Protein AF-A0A6G6Y5C9-F1 (afdb_monomer)

Organism: NCBI:txid2711215

Foldseek 3Di:
DQLWFWDDFPNDIFIFHCDPQLQVVVCVVVVHHSLVLLVVQADPVPPPQDSPPVLLLDLVSLLVSLLRGDLQSLLQSRCSRGCVPVVVCVGSVSCVRRCVRCPSNNSSNSNSSSSNSNSVPPDDDDDDDDDDDDDDDDDDDDDDDDDDDDD

Sequence (151 aa):
MKGEIVFDALGKRWTLFLGNAAQCALEEHFDKGYFAIVADAVPLEAMGADMSPEALSDPLAMIKLARQLRQSALREIAWFGMNPQHPELEGPLDISPIIDDVGQGAFGELLGRAIAATQDGGGEGGDKAAPGKPKPRRKPATRARKPTGTA

Solvent-accessible surface area (backbone atoms only — not comparable to full-atom values): 9004 Å² total; per-residue (Å²): 111,83,13,55,42,75,51,76,39,88,94,39,82,46,58,40,36,49,45,70,69,30,42,52,52,49,20,68,73,67,76,41,58,59,69,56,53,59,53,73,28,42,50,77,92,60,73,80,66,72,80,48,72,69,39,65,68,32,49,68,50,30,24,58,50,35,40,53,37,37,67,68,50,50,22,44,57,47,34,51,19,21,29,91,84,39,72,85,49,87,48,39,71,67,39,49,66,45,33,64,64,56,29,58,57,56,44,15,34,54,48,10,49,17,54,31,39,51,62,81,56,84,82,77,78,90,82,77,76,76,90,69,78,89,76,83,84,79,78,84,81,81,85,81,87,81,83,86,82,89,132

pLDDT: mean 76.52, std 20.53, range [34.41, 97.19]

Mean predicted aligned error: 11.95 Å

Structure (mmCIF, N/CA/C/O backbone):
data_AF-A0A6G6Y5C9-F1
#
_entry.id   AF-A0A6G6Y5C9-F1
#
loop_
_atom_site.group_PDB
_atom_site.id
_atom_site.type_symbol
_atom_site.label_atom_id
_atom_site.label_alt_id
_atom_site.label_comp_id
_atom_site.label_asym_id
_atom_site.label_entity_id
_atom_site.label_seq_id
_atom_site.pdbx_PDB_ins_code
_atom_site.Cartn_x
_atom_site.Cartn_y
_atom_site.Cartn_z
_atom_site.occupancy
_atom_site.B_iso_or_equiv
_atom_site.auth_seq_id
_atom_site.auth_comp_id
_atom_site.auth_asym_id
_atom_site.auth_atom_id
_atom_site.pdbx_PDB_model_num
ATOM 1 N N . MET A 1 1 ? -15.863 6.149 -4.828 1.00 57.81 1 MET A N 1
ATOM 2 C CA . MET A 1 1 ? -15.195 7.023 -5.829 1.00 57.81 1 MET A CA 1
ATOM 3 C C . MET A 1 1 ? -14.227 6.187 -6.670 1.00 57.81 1 MET A C 1
ATOM 5 O O . MET A 1 1 ? -13.935 5.067 -6.273 1.00 57.81 1 MET A O 1
ATOM 9 N N . LYS A 1 2 ? -13.758 6.652 -7.844 1.00 67.94 2 LYS A N 1
ATOM 10 C CA . LYS A 1 2 ? -12.671 5.945 -8.565 1.00 67.94 2 LYS A CA 1
ATOM 11 C C . LYS A 1 2 ? -11.417 5.939 -7.680 1.00 67.94 2 LYS A C 1
ATOM 13 O O . LYS A 1 2 ? -11.119 6.977 -7.108 1.00 67.94 2 LYS A O 1
ATOM 18 N N . GLY A 1 3 ? -10.721 4.808 -7.551 1.00 72.44 3 GLY A N 1
ATOM 19 C CA . GLY A 1 3 ? -9.530 4.689 -6.690 1.00 72.44 3 GLY A CA 1
ATOM 20 C C . GLY A 1 3 ? -9.811 4.334 -5.227 1.00 72.44 3 GLY A C 1
ATOM 21 O O . GLY A 1 3 ? -8.872 4.255 -4.441 1.00 72.44 3 GLY A O 1
ATOM 22 N N . GLU A 1 4 ? -11.078 4.123 -4.854 1.00 88.06 4 GLU A N 1
ATOM 23 C CA . GLU A 1 4 ? -11.495 3.721 -3.506 1.00 88.06 4 GLU A CA 1
ATOM 24 C C . GLU A 1 4 ? -11.754 2.213 -3.457 1.00 88.06 4 GLU A C 1
ATOM 26 O O . GLU A 1 4 ? -12.572 1.690 -4.216 1.00 88.06 4 GLU A O 1
ATOM 31 N N . ILE A 1 5 ? -11.067 1.522 -2.553 1.00 92.38 5 ILE A N 1
ATOM 32 C CA . ILE A 1 5 ? -11.189 0.087 -2.324 1.00 92.38 5 ILE A CA 1
ATOM 33 C C . ILE A 1 5 ? -11.602 -0.135 -0.876 1.00 92.38 5 ILE A C 1
ATOM 35 O O . ILE A 1 5 ? -10.952 0.341 0.051 1.00 92.38 5 ILE A O 1
ATOM 39 N N . VAL A 1 6 ? -12.683 -0.883 -0.686 1.00 94.25 6 VAL A N 1
ATOM 40 C CA . VAL A 1 6 ? -13.217 -1.220 0.633 1.00 94.25 6 VAL A CA 1
ATOM 41 C C . VAL A 1 6 ? -13.005 -2.708 0.875 1.00 94.25 6 VAL A C 1
ATOM 43 O O . VAL A 1 6 ? -13.317 -3.516 -0.001 1.00 94.25 6 VAL A O 1
ATOM 46 N N . PHE A 1 7 ? -12.475 -3.070 2.039 1.00 95.81 7 PHE A N 1
ATOM 47 C CA . PHE A 1 7 ? -12.132 -4.449 2.390 1.00 95.81 7 PHE A CA 1
ATOM 48 C C . PHE A 1 7 ? -12.307 -4.691 3.891 1.00 95.81 7 PHE A C 1
ATOM 50 O O . PHE A 1 7 ? -12.313 -3.746 4.676 1.00 95.81 7 PHE A O 1
ATOM 57 N N . ASP A 1 8 ? -12.458 -5.950 4.291 1.00 96.81 8 ASP A N 1
ATOM 58 C CA . ASP A 1 8 ? -12.584 -6.339 5.696 1.00 96.81 8 ASP A CA 1
ATOM 59 C C . ASP A 1 8 ? -11.264 -6.960 6.177 1.00 96.81 8 ASP A C 1
ATOM 61 O O . ASP A 1 8 ? -10.681 -7.785 5.474 1.00 96.81 8 ASP A O 1
ATOM 65 N N . A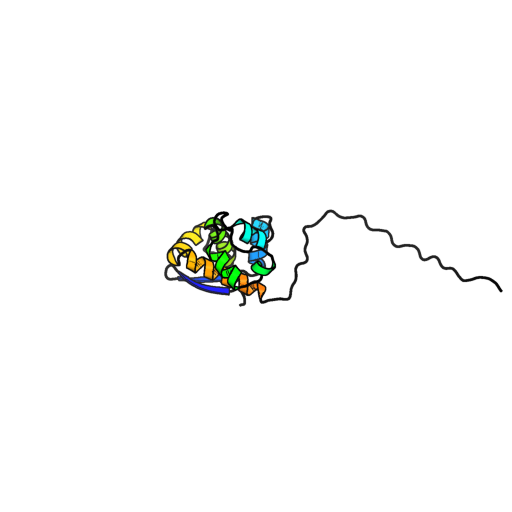LA A 1 9 ? -10.789 -6.540 7.351 1.00 97.12 9 ALA A N 1
ATOM 66 C CA . ALA A 1 9 ? -9.598 -7.068 8.012 1.00 97.12 9 ALA A CA 1
ATOM 67 C C . ALA A 1 9 ? -9.659 -6.806 9.523 1.00 97.12 9 ALA A C 1
ATOM 69 O O . ALA A 1 9 ? -10.180 -5.775 9.958 1.00 97.12 9 ALA A O 1
ATOM 70 N N . LEU A 1 10 ? -9.111 -7.707 10.338 1.00 96.25 10 LEU A N 1
ATOM 71 C CA . LEU A 1 10 ? -9.109 -7.613 11.805 1.00 96.25 10 LEU A CA 1
ATOM 72 C C . LEU A 1 10 ? -10.524 -7.438 12.393 1.00 96.25 10 LEU A C 1
ATOM 74 O O . LEU A 1 10 ? -10.729 -6.722 13.372 1.00 96.25 10 LEU A O 1
ATOM 78 N N . GLY A 1 11 ? -11.531 -8.046 11.756 1.00 94.69 11 GLY A N 1
ATOM 79 C CA . GLY A 1 11 ? -12.939 -7.912 12.152 1.00 94.69 11 GLY A CA 1
ATOM 80 C C . GLY A 1 11 ? -13.536 -6.513 11.940 1.00 94.69 11 GLY A C 1
ATOM 81 O O . GLY A 1 11 ? -14.617 -6.229 12.458 1.00 94.69 11 GLY A O 1
ATOM 82 N N . LYS A 1 12 ? -12.857 -5.639 11.189 1.00 95.50 12 LYS A N 1
ATOM 83 C CA . LYS A 1 12 ? -13.284 -4.274 10.872 1.00 95.50 12 LYS A CA 1
ATOM 84 C C . LYS A 1 12 ? -13.273 -4.037 9.361 1.00 95.50 12 LYS A C 1
ATOM 86 O O . LYS A 1 12 ? -12.492 -4.629 8.625 1.00 95.50 12 LYS A O 1
ATOM 91 N N . ARG A 1 13 ? -14.132 -3.121 8.911 1.00 96.12 13 ARG A N 1
ATOM 92 C CA . ARG A 1 13 ? -14.168 -2.643 7.530 1.00 96.12 13 ARG A CA 1
ATOM 93 C C . ARG A 1 13 ? -13.236 -1.447 7.343 1.00 96.12 13 ARG A C 1
ATOM 95 O O . ARG A 1 13 ? -13.376 -0.439 8.036 1.00 96.12 13 ARG A O 1
ATOM 102 N N . TRP A 1 14 ? -12.322 -1.565 6.392 1.00 96.38 14 TRP A N 1
ATOM 103 C CA . TRP A 1 14 ? -11.321 -0.569 6.032 1.00 96.38 14 TRP A CA 1
ATOM 104 C C . TRP A 1 14 ? -11.588 0.002 4.645 1.00 96.38 14 TRP A C 1
ATOM 106 O O . TRP A 1 14 ? -12.192 -0.642 3.784 1.00 96.38 14 TRP A O 1
ATOM 116 N N . THR A 1 15 ? -11.075 1.208 4.424 1.00 95.19 15 THR A N 1
ATOM 117 C CA . THR A 1 15 ? -11.124 1.888 3.131 1.00 95.19 15 THR A CA 1
ATOM 118 C C . THR A 1 15 ? -9.730 2.375 2.776 1.00 95.19 15 THR A C 1
ATOM 120 O O . THR A 1 15 ? -9.084 3.046 3.576 1.00 95.19 15 THR A O 1
ATOM 123 N N . LEU A 1 16 ? -9.283 2.024 1.577 1.00 94.12 16 LEU A N 1
ATOM 124 C CA . LEU A 1 16 ? -8.050 2.475 0.954 1.00 94.12 16 LEU A CA 1
ATOM 125 C C . LEU A 1 16 ? -8.412 3.388 -0.217 1.00 94.12 16 LEU A C 1
ATOM 127 O O . LEU A 1 16 ? -9.141 2.973 -1.119 1.00 94.12 16 LEU A O 1
ATOM 131 N N . PHE A 1 17 ? -7.882 4.607 -0.229 1.00 91.50 17 PHE A N 1
ATOM 132 C CA . PHE A 1 17 ? -8.118 5.572 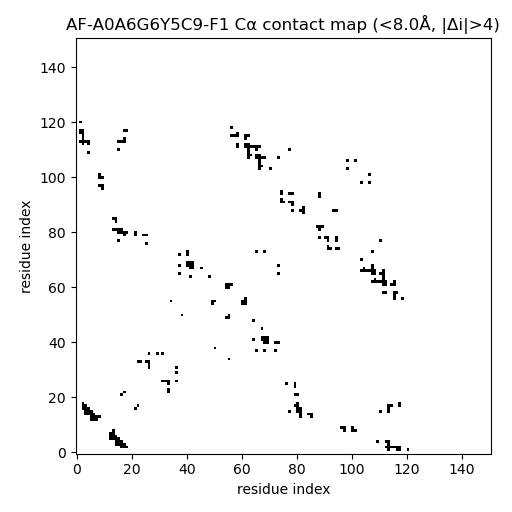-1.293 1.00 91.50 17 PHE A CA 1
ATOM 133 C C . PHE A 1 17 ? -6.820 6.257 -1.730 1.00 91.50 17 PHE A C 1
ATOM 135 O O . PHE A 1 17 ? -6.266 7.090 -1.019 1.00 91.50 17 PHE A O 1
ATOM 142 N N . LEU A 1 18 ? -6.355 5.946 -2.942 1.00 87.06 18 LEU A N 1
ATOM 143 C CA . LEU A 1 18 ? -5.125 6.515 -3.507 1.00 87.06 18 LEU A CA 1
ATOM 144 C C . LEU A 1 18 ? -5.386 7.684 -4.466 1.00 87.06 18 LEU A C 1
ATOM 146 O O . LEU A 1 18 ? -4.886 7.698 -5.586 1.00 87.06 18 LEU A O 1
ATOM 150 N N . GLY A 1 19 ? -6.171 8.675 -4.041 1.00 83.81 19 GLY A N 1
ATOM 151 C CA . GLY A 1 19 ? -6.400 9.891 -4.832 1.00 83.81 19 GLY A CA 1
ATOM 152 C C . GLY A 1 19 ? -5.179 10.824 -4.910 1.00 83.81 19 GLY A C 1
ATOM 153 O O . GLY A 1 19 ? -4.165 10.596 -4.252 1.00 83.81 19 GLY A O 1
ATOM 154 N N . ASN A 1 20 ? -5.306 11.931 -5.655 1.00 84.44 20 ASN A N 1
ATOM 155 C CA . ASN A 1 20 ? -4.221 12.905 -5.876 1.00 84.44 20 ASN A CA 1
ATOM 156 C C . ASN A 1 20 ? -3.544 13.375 -4.580 1.00 84.44 20 ASN A C 1
ATOM 158 O O . ASN A 1 20 ? -2.329 13.508 -4.542 1.00 84.44 20 ASN A O 1
ATOM 162 N N . ALA A 1 21 ? -4.306 13.592 -3.503 1.00 85.62 21 ALA A N 1
ATOM 163 C CA . ALA A 1 21 ? -3.745 14.027 -2.224 1.00 85.62 21 ALA A CA 1
ATOM 164 C C . ALA A 1 21 ? -2.779 12.992 -1.618 1.00 85.62 21 ALA A C 1
ATOM 166 O O . ALA A 1 21 ? -1.707 13.364 -1.149 1.00 85.62 21 ALA A O 1
ATOM 167 N N . ALA A 1 22 ? -3.129 11.702 -1.669 1.00 87.06 22 ALA A N 1
ATOM 168 C CA . ALA A 1 22 ? -2.262 10.627 -1.188 1.00 87.06 22 ALA A CA 1
ATOM 169 C C . ALA A 1 22 ? -1.018 10.477 -2.078 1.00 87.06 22 ALA A C 1
ATOM 171 O O . ALA A 1 22 ? 0.079 10.265 -1.570 1.00 87.06 22 ALA A O 1
ATOM 172 N N . GLN A 1 23 ? -1.175 10.643 -3.396 1.00 87.69 23 GLN A N 1
ATOM 173 C CA . GLN A 1 23 ? -0.056 10.617 -4.341 1.00 87.69 23 GLN A CA 1
ATOM 174 C C . GLN A 1 23 ? 0.919 11.771 -4.079 1.00 87.69 23 GLN A C 1
ATOM 176 O O . GLN A 1 23 ? 2.099 11.516 -3.878 1.00 87.69 23 GLN A O 1
ATOM 181 N N . CYS A 1 24 ? 0.439 13.015 -3.973 1.00 88.50 24 CYS A N 1
ATOM 182 C CA . CYS A 1 24 ? 1.291 14.167 -3.664 1.00 88.50 24 CYS A CA 1
ATOM 183 C C . CYS A 1 24 ? 1.989 14.032 -2.303 1.00 88.50 24 CYS A C 1
ATOM 185 O O . CYS A 1 24 ? 3.160 14.379 -2.185 1.00 88.50 24 CYS A O 1
ATOM 187 N N . ALA A 1 25 ? 1.298 13.506 -1.287 1.00 88.56 25 ALA A N 1
ATOM 188 C CA . ALA A 1 25 ? 1.891 13.282 0.030 1.00 88.56 25 ALA A CA 1
ATOM 189 C C . ALA A 1 25 ? 3.021 12.238 -0.017 1.00 88.56 25 ALA A C 1
ATOM 191 O O . ALA A 1 25 ? 4.048 12.411 0.636 1.00 88.56 25 ALA A O 1
ATOM 192 N N . LEU A 1 26 ? 2.864 11.188 -0.829 1.00 89.38 26 LEU A N 1
ATOM 193 C CA . LEU A 1 26 ? 3.929 10.221 -1.096 1.00 89.38 26 LEU A CA 1
ATOM 194 C C . LEU A 1 26 ? 5.102 10.866 -1.842 1.00 89.38 26 LEU A C 1
ATOM 196 O O . LEU A 1 26 ? 6.251 10.649 -1.469 1.00 89.38 26 LEU A O 1
ATOM 200 N N . GLU A 1 27 ? 4.836 11.681 -2.861 1.00 90.56 27 GLU A N 1
ATOM 201 C CA . GLU A 1 27 ? 5.897 12.363 -3.611 1.00 90.56 27 GLU A CA 1
ATOM 202 C C . GLU A 1 27 ? 6.723 13.303 -2.729 1.00 90.56 27 GLU A C 1
ATOM 204 O O . GLU A 1 27 ? 7.950 13.300 -2.813 1.00 90.56 27 GLU A O 1
ATOM 209 N N . GLU A 1 28 ? 6.066 14.053 -1.841 1.00 91.06 28 GLU A N 1
ATOM 210 C CA . GLU A 1 28 ? 6.731 14.906 -0.853 1.00 91.06 28 GLU A CA 1
ATOM 211 C C . GLU A 1 28 ? 7.519 14.082 0.175 1.00 91.06 28 GLU A C 1
ATOM 213 O O . GLU A 1 28 ? 8.639 14.446 0.529 1.00 91.06 28 GLU A O 1
ATOM 218 N N . HIS A 1 29 ? 6.972 12.947 0.624 1.00 89.62 29 HIS A N 1
ATOM 219 C CA . HIS A 1 29 ? 7.625 12.084 1.607 1.00 89.62 29 HIS A CA 1
ATOM 220 C C . HIS A 1 29 ? 8.914 11.438 1.080 1.00 89.62 29 HIS A C 1
ATOM 222 O O . HIS A 1 29 ? 9.897 11.337 1.814 1.00 89.62 29 HIS A O 1
ATOM 228 N N . PHE A 1 30 ? 8.922 11.004 -0.183 1.00 85.88 30 PHE A N 1
ATOM 229 C CA . PHE A 1 30 ? 10.059 10.301 -0.786 1.00 85.88 30 PHE A CA 1
ATOM 230 C C . PHE A 1 30 ? 10.946 11.177 -1.682 1.00 85.88 30 PHE A C 1
ATOM 232 O O . PHE A 1 30 ? 11.962 10.677 -2.169 1.00 85.88 30 PHE A O 1
ATOM 239 N N . ASP A 1 31 ? 10.574 12.442 -1.913 1.00 89.62 31 ASP A N 1
ATOM 240 C CA . ASP A 1 31 ? 11.214 13.371 -2.862 1.00 89.62 31 ASP A CA 1
ATOM 241 C C . ASP A 1 31 ? 11.382 12.757 -4.269 1.00 89.62 31 ASP A C 1
ATOM 243 O O . ASP A 1 31 ? 12.428 12.842 -4.920 1.00 89.62 31 ASP A O 1
ATOM 247 N N . LYS A 1 32 ? 10.345 12.043 -4.722 1.00 87.06 32 LYS A N 1
ATOM 248 C CA . LYS A 1 32 ? 10.328 11.266 -5.971 1.00 87.06 32 LYS A CA 1
ATOM 249 C C . LYS A 1 32 ? 8.935 11.264 -6.575 1.00 87.06 32 LYS A C 1
ATOM 251 O O . LYS A 1 32 ? 7.952 11.305 -5.853 1.00 87.06 32 LYS A O 1
ATOM 256 N N . GLY A 1 33 ? 8.845 11.133 -7.898 1.00 84.62 33 GLY A N 1
ATOM 257 C CA . GLY A 1 33 ? 7.553 10.939 -8.561 1.00 84.62 33 GLY A CA 1
ATOM 258 C C . GLY A 1 33 ? 6.878 9.632 -8.129 1.00 84.62 33 GLY A C 1
ATOM 259 O O . GLY A 1 33 ? 7.556 8.626 -7.907 1.00 84.62 33 GLY A O 1
ATOM 260 N N . TYR A 1 34 ? 5.546 9.628 -8.072 1.00 82.50 34 TYR A N 1
ATOM 261 C CA . TYR A 1 34 ? 4.749 8.522 -7.532 1.00 82.50 34 TYR A CA 1
ATOM 262 C C . TYR A 1 34 ? 5.107 7.149 -8.129 1.00 82.50 34 TYR A C 1
ATOM 264 O O . TYR A 1 34 ? 5.385 6.189 -7.410 1.00 82.50 34 TYR A O 1
ATOM 272 N N . PHE A 1 35 ? 5.194 7.059 -9.457 1.00 80.62 35 PHE A N 1
ATOM 273 C CA . PHE A 1 35 ? 5.537 5.806 -10.137 1.00 80.62 35 PHE A CA 1
ATOM 274 C C . PHE A 1 35 ? 6.993 5.375 -9.936 1.00 80.62 35 PHE A C 1
ATOM 276 O O . PHE A 1 35 ? 7.276 4.180 -9.961 1.00 80.62 35 PHE A O 1
ATOM 283 N N . ALA A 1 36 ? 7.910 6.312 -9.679 1.00 80.69 36 ALA A N 1
ATOM 284 C CA . ALA A 1 36 ? 9.286 5.972 -9.325 1.00 80.69 36 ALA A CA 1
ATOM 285 C C . ALA A 1 36 ? 9.360 5.339 -7.925 1.00 80.69 36 ALA A C 1
ATOM 287 O O . ALA A 1 36 ? 10.124 4.401 -7.727 1.00 80.69 36 ALA A O 1
ATOM 288 N N . ILE A 1 37 ? 8.521 5.786 -6.980 1.00 85.31 37 ILE A N 1
ATOM 289 C CA . ILE A 1 37 ? 8.401 5.177 -5.643 1.00 85.31 37 ILE A CA 1
ATOM 290 C C . ILE A 1 37 ? 7.903 3.733 -5.760 1.00 85.31 37 ILE A C 1
ATOM 292 O O . ILE A 1 37 ? 8.494 2.822 -5.181 1.00 85.31 37 ILE A O 1
ATOM 296 N N . VAL A 1 38 ? 6.840 3.515 -6.544 1.00 82.81 38 VAL A N 1
ATOM 297 C CA . VAL A 1 38 ? 6.300 2.168 -6.797 1.00 82.81 38 VAL A CA 1
ATOM 298 C C . VAL A 1 38 ? 7.348 1.287 -7.479 1.00 82.81 38 VAL A C 1
ATOM 300 O O . VAL A 1 38 ? 7.485 0.123 -7.114 1.00 82.81 38 VAL A O 1
ATOM 303 N N . ALA A 1 39 ? 8.123 1.833 -8.419 1.00 79.62 39 ALA A N 1
ATOM 304 C CA . ALA A 1 39 ? 9.161 1.086 -9.115 1.00 79.62 39 ALA A CA 1
ATOM 305 C C . ALA A 1 39 ? 10.341 0.684 -8.219 1.00 79.62 39 ALA A C 1
ATOM 307 O O . ALA A 1 39 ? 10.731 -0.482 -8.219 1.00 79.62 39 ALA A O 1
ATOM 308 N N . ASP A 1 40 ? 10.862 1.608 -7.410 1.00 81.94 40 ASP A N 1
ATOM 309 C CA . ASP A 1 40 ? 11.960 1.348 -6.465 1.00 81.94 40 ASP A CA 1
ATOM 310 C C . ASP A 1 40 ? 11.576 0.332 -5.373 1.00 81.94 40 ASP A C 1
ATOM 312 O O . ASP A 1 40 ? 12.431 -0.320 -4.764 1.00 81.94 40 ASP A O 1
ATOM 316 N N . ALA A 1 41 ? 10.278 0.202 -5.104 1.00 85.19 41 ALA A N 1
ATOM 317 C CA . ALA A 1 41 ? 9.732 -0.718 -4.120 1.00 85.19 41 ALA A CA 1
ATOM 318 C C . ALA A 1 41 ? 9.665 -2.176 -4.603 1.00 85.19 41 ALA A C 1
ATOM 320 O O . ALA A 1 41 ? 9.428 -3.073 -3.786 1.00 85.19 41 ALA A O 1
ATOM 321 N N . VAL A 1 42 ? 9.886 -2.436 -5.892 1.00 82.00 42 VAL A N 1
ATOM 322 C CA . VAL A 1 42 ? 9.906 -3.786 -6.464 1.00 82.00 42 VAL A CA 1
ATOM 323 C C . VAL A 1 42 ? 11.289 -4.408 -6.217 1.00 82.00 42 VAL A C 1
ATOM 325 O O . VAL A 1 42 ? 12.308 -3.801 -6.549 1.00 82.00 42 VAL A O 1
ATOM 328 N N . PRO A 1 43 ? 11.380 -5.600 -5.600 1.00 74.44 43 PRO A N 1
ATOM 329 C CA . PRO A 1 43 ? 12.659 -6.256 -5.355 1.00 74.44 43 PRO A CA 1
ATOM 330 C C . PRO A 1 43 ? 13.376 -6.600 -6.670 1.00 74.44 43 PRO A C 1
ATOM 332 O O . PRO A 1 43 ? 12.745 -7.004 -7.646 1.00 74.44 43 PRO A O 1
ATOM 335 N N . LEU A 1 44 ? 14.708 -6.475 -6.683 1.00 63.47 44 LEU A N 1
ATOM 336 C CA . LEU A 1 44 ? 15.549 -6.731 -7.862 1.00 63.47 44 LEU A CA 1
ATOM 337 C C . LEU A 1 44 ? 15.405 -8.177 -8.366 1.00 63.47 44 LEU A C 1
ATOM 339 O O . LEU A 1 44 ? 15.542 -8.449 -9.548 1.00 63.47 44 LEU A O 1
ATOM 343 N N . GLU A 1 45 ? 15.088 -9.122 -7.488 1.00 64.88 45 GLU A N 1
ATOM 344 C CA . GLU A 1 45 ? 14.875 -10.531 -7.824 1.00 64.88 45 GLU A CA 1
ATOM 345 C C . GLU A 1 45 ? 13.548 -10.768 -8.563 1.00 64.88 45 GLU A C 1
ATOM 347 O O . GLU A 1 45 ? 13.368 -11.800 -9.207 1.00 64.88 45 GLU A O 1
ATOM 352 N N . ALA A 1 46 ? 12.632 -9.798 -8.511 1.00 60.50 46 ALA A N 1
ATOM 353 C CA . ALA A 1 46 ? 11.424 -9.758 -9.323 1.00 60.50 46 ALA A CA 1
ATOM 354 C C . ALA A 1 46 ? 11.641 -9.049 -10.679 1.00 60.50 46 ALA A C 1
ATOM 356 O O . ALA A 1 46 ? 10.665 -8.792 -11.388 1.00 60.50 46 ALA A O 1
ATOM 357 N N . MET A 1 47 ? 12.899 -8.763 -11.071 1.00 51.97 47 MET A N 1
ATOM 358 C CA . MET A 1 47 ? 13.295 -8.208 -12.380 1.00 51.97 47 MET A CA 1
ATOM 359 C C . MET A 1 47 ? 13.024 -9.182 -13.540 1.00 51.97 47 MET A C 1
ATOM 361 O O . MET A 1 47 ? 13.914 -9.737 -14.175 1.00 51.97 47 MET A O 1
ATOM 365 N N . GLY A 1 48 ? 11.746 -9.370 -13.822 1.00 58.25 48 GLY A N 1
ATOM 366 C CA . GLY A 1 48 ? 11.183 -9.745 -15.115 1.00 58.25 48 GLY A CA 1
ATOM 367 C C . GLY A 1 48 ? 9.891 -8.970 -15.397 1.00 58.25 48 GLY A C 1
ATOM 368 O O . GLY A 1 48 ? 9.271 -9.178 -16.437 1.00 58.25 48 GLY A O 1
ATOM 369 N N . ALA A 1 49 ? 9.473 -8.100 -14.467 1.00 62.59 49 ALA A N 1
ATOM 370 C CA . ALA A 1 49 ? 8.358 -7.189 -14.647 1.00 62.59 49 ALA A CA 1
ATOM 371 C C . ALA A 1 49 ? 8.758 -6.068 -15.612 1.00 62.59 49 ALA A C 1
ATOM 373 O O . ALA A 1 49 ? 9.807 -5.441 -15.461 1.00 62.59 49 ALA A O 1
ATOM 374 N N . ASP A 1 50 ? 7.916 -5.835 -16.612 1.00 66.44 50 ASP A N 1
ATOM 375 C CA . ASP A 1 50 ? 8.042 -4.684 -17.491 1.00 66.44 50 ASP A CA 1
ATOM 376 C C . ASP A 1 50 ? 7.667 -3.420 -16.701 1.00 66.44 50 ASP A C 1
ATOM 378 O O . ASP A 1 50 ? 6.549 -3.296 -16.203 1.00 66.44 50 ASP A O 1
ATOM 382 N N . MET A 1 51 ? 8.640 -2.522 -16.546 1.00 68.31 51 MET A N 1
ATOM 383 C CA . MET A 1 51 ? 8.519 -1.255 -15.814 1.00 68.31 51 MET A CA 1
ATOM 384 C C . MET A 1 51 ? 8.461 -0.054 -16.764 1.00 68.31 51 MET A C 1
ATOM 386 O O . MET A 1 51 ? 8.656 1.087 -16.341 1.00 68.31 51 MET A O 1
ATOM 390 N N . SER A 1 52 ? 8.255 -0.302 -18.061 1.00 70.81 52 SER A N 1
ATOM 391 C CA . SER A 1 52 ? 8.036 0.755 -19.043 1.00 70.81 52 SER A CA 1
ATOM 392 C C . SER A 1 52 ? 6.792 1.580 -18.688 1.00 70.81 52 SER A C 1
ATOM 394 O O . SER A 1 52 ? 5.853 1.050 -18.089 1.00 70.81 52 SER A O 1
ATOM 396 N N . PRO A 1 53 ? 6.738 2.874 -19.050 1.00 65.69 53 PRO A N 1
ATOM 397 C CA . PRO A 1 53 ? 5.544 3.697 -18.857 1.00 65.69 53 PRO A CA 1
ATOM 398 C C . PRO A 1 53 ? 4.264 3.048 -19.404 1.00 65.69 53 PRO A C 1
ATOM 400 O O . PRO A 1 53 ? 3.194 3.197 -18.816 1.00 65.69 53 PRO A O 1
ATOM 403 N N . GLU A 1 54 ? 4.376 2.300 -20.502 1.00 70.38 54 GLU A N 1
ATOM 404 C CA . GLU A 1 54 ? 3.286 1.553 -21.124 1.00 70.38 54 GLU A CA 1
ATOM 405 C C . GLU A 1 54 ? 2.787 0.416 -20.224 1.00 70.38 54 GLU A C 1
ATOM 407 O O . GLU A 1 54 ? 1.582 0.293 -20.009 1.00 70.38 54 GLU A O 1
ATOM 412 N N . ALA A 1 55 ? 3.692 -0.375 -19.643 1.00 69.88 55 ALA A N 1
ATOM 413 C CA . ALA A 1 55 ? 3.334 -1.424 -18.690 1.00 69.88 55 ALA A CA 1
ATOM 414 C C . ALA A 1 55 ? 2.814 -0.848 -17.367 1.00 69.88 55 ALA A C 1
ATOM 416 O O . ALA A 1 55 ? 1.862 -1.376 -16.797 1.00 69.88 55 ALA A O 1
ATOM 417 N N . LEU A 1 56 ? 3.369 0.278 -16.908 1.00 69.25 56 LEU A N 1
ATOM 418 C CA . LEU A 1 56 ? 2.864 0.998 -15.738 1.00 69.25 56 LEU A CA 1
ATOM 419 C C . LEU A 1 56 ? 1.457 1.573 -15.948 1.00 69.25 56 LEU A C 1
ATOM 421 O O . LEU A 1 56 ? 0.781 1.875 -14.969 1.00 69.25 56 LEU A O 1
ATOM 425 N N . SER A 1 57 ? 1.012 1.698 -17.200 1.00 71.75 57 SER A N 1
ATOM 426 C CA . SER A 1 57 ? -0.329 2.160 -17.569 1.00 71.75 57 SER A CA 1
ATOM 427 C C . SER A 1 57 ? -1.338 1.019 -17.763 1.00 71.75 57 SER A C 1
ATOM 429 O O . SER A 1 57 ? -2.514 1.299 -17.985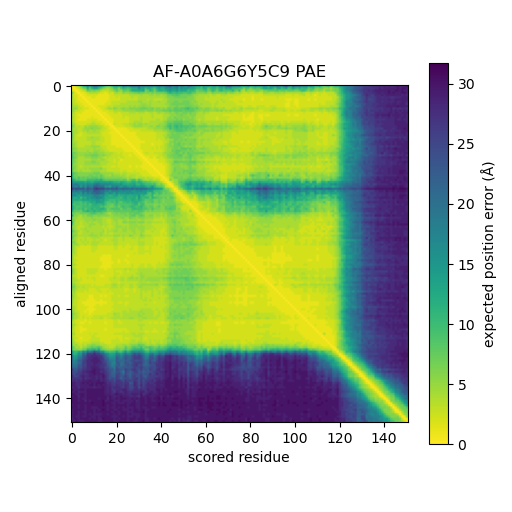 1.00 71.75 57 SER A O 1
ATOM 431 N N . ASP A 1 58 ? -0.915 -0.253 -17.705 1.00 79.75 58 ASP A N 1
ATOM 432 C CA . ASP A 1 58 ? -1.818 -1.410 -1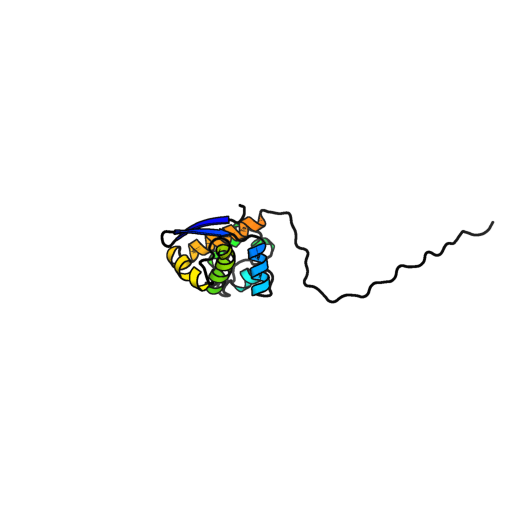7.751 1.00 79.75 58 ASP A CA 1
ATOM 433 C C . ASP A 1 58 ? -2.323 -1.755 -16.333 1.00 79.75 58 ASP A C 1
ATOM 435 O O . ASP A 1 58 ? -1.536 -2.177 -15.476 1.00 79.75 58 ASP A O 1
ATOM 439 N N . PRO A 1 59 ? -3.643 -1.667 -16.073 1.00 78.31 59 PRO A N 1
ATOM 440 C CA . PRO A 1 59 ? -4.243 -2.054 -14.799 1.00 78.31 59 PRO A CA 1
ATOM 441 C C . PRO A 1 59 ? -3.838 -3.448 -14.307 1.00 78.31 59 PRO A C 1
ATOM 443 O O . PRO A 1 59 ? -3.613 -3.651 -13.111 1.00 78.31 59 PRO A O 1
ATOM 446 N N . LEU A 1 60 ? -3.738 -4.428 -15.210 1.00 81.56 60 LEU A N 1
ATOM 447 C CA . LEU A 1 60 ? -3.397 -5.801 -14.838 1.00 81.56 60 LEU A CA 1
ATOM 448 C C . LEU A 1 60 ? -1.918 -5.940 -14.481 1.00 81.56 60 LEU A C 1
ATOM 450 O O . LEU A 1 60 ? -1.584 -6.681 -13.549 1.00 81.56 60 LEU A O 1
ATOM 454 N N . ALA A 1 61 ? -1.038 -5.233 -15.186 1.00 81.50 61 ALA A N 1
ATOM 455 C CA . ALA A 1 61 ? 0.367 -5.131 -14.821 1.00 81.50 61 ALA A CA 1
ATOM 456 C C . ALA A 1 61 ? 0.530 -4.468 -13.446 1.00 81.50 61 ALA A C 1
ATOM 458 O O . ALA A 1 61 ? 1.264 -5.001 -12.616 1.00 81.50 61 ALA A O 1
ATOM 459 N N . MET A 1 62 ? -0.223 -3.403 -13.143 1.00 79.38 62 MET A N 1
ATOM 460 C CA . MET A 1 62 ? -0.197 -2.741 -11.827 1.00 79.38 62 MET A CA 1
ATOM 461 C C . MET A 1 62 ? -0.662 -3.635 -10.693 1.00 79.38 62 MET A C 1
ATOM 463 O O . MET A 1 62 ? -0.015 -3.688 -9.647 1.00 79.38 62 MET A O 1
ATOM 467 N N . ILE A 1 63 ? -1.712 -4.421 -10.909 1.00 83.94 63 ILE A N 1
ATOM 468 C CA . ILE A 1 63 ? -2.146 -5.423 -9.933 1.00 83.94 63 ILE A CA 1
ATOM 469 C C . ILE A 1 63 ? -1.050 -6.462 -9.684 1.00 83.94 63 ILE A C 1
ATOM 471 O O . ILE A 1 63 ? -0.764 -6.795 -8.535 1.00 83.94 63 ILE A O 1
ATOM 475 N N . LYS A 1 64 ? -0.410 -6.977 -10.739 1.00 84.25 64 LYS A N 1
ATOM 476 C CA . LYS A 1 64 ? 0.673 -7.963 -10.596 1.00 84.25 64 LYS A CA 1
ATOM 477 C C . LYS A 1 64 ? 1.893 -7.374 -9.893 1.00 84.25 64 LYS A C 1
ATOM 479 O O . LYS A 1 64 ? 2.461 -8.041 -9.032 1.00 84.25 64 LYS A O 1
ATOM 484 N N . LEU A 1 65 ? 2.261 -6.143 -10.235 1.00 83.06 65 LEU A N 1
ATOM 485 C CA . LEU A 1 65 ? 3.400 -5.437 -9.665 1.00 83.06 65 LEU A CA 1
ATOM 486 C C . LEU A 1 65 ? 3.199 -5.159 -8.174 1.00 83.06 65 LEU A C 1
ATOM 488 O O . LEU A 1 65 ? 4.074 -5.446 -7.362 1.00 83.06 65 LEU A O 1
ATOM 492 N N . ALA A 1 66 ? 2.014 -4.674 -7.799 1.00 86.19 66 ALA A N 1
ATOM 493 C CA . ALA A 1 66 ? 1.695 -4.318 -6.421 1.00 86.19 66 ALA A CA 1
ATOM 494 C C . ALA A 1 66 ? 1.786 -5.515 -5.455 1.00 86.19 66 ALA A C 1
ATOM 496 O O . ALA A 1 66 ? 2.158 -5.358 -4.293 1.00 86.19 66 ALA A O 1
ATOM 497 N N . ARG A 1 67 ? 1.538 -6.738 -5.945 1.00 86.88 67 ARG A N 1
ATOM 498 C CA . ARG A 1 67 ? 1.720 -7.991 -5.185 1.00 86.88 67 ARG A CA 1
ATOM 499 C C . ARG A 1 67 ? 3.175 -8.301 -4.840 1.00 86.88 67 ARG A C 1
ATOM 501 O O . ARG A 1 67 ? 3.419 -9.122 -3.960 1.00 86.88 67 ARG A O 1
ATOM 508 N N . GLN A 1 68 ? 4.120 -7.700 -5.553 1.00 86.12 68 GLN A N 1
ATOM 509 C CA . GLN A 1 68 ? 5.552 -7.950 -5.410 1.00 86.12 68 GLN A CA 1
ATOM 510 C C . GLN A 1 68 ? 6.272 -6.851 -4.629 1.00 86.12 68 GLN A C 1
ATOM 512 O O . GLN A 1 68 ? 7.464 -6.985 -4.367 1.00 86.12 68 GLN A O 1
ATOM 517 N N . LEU A 1 69 ? 5.576 -5.780 -4.240 1.00 87.56 69 LEU A N 1
ATOM 518 C CA . LEU A 1 69 ? 6.185 -4.682 -3.500 1.00 87.56 69 LEU A CA 1
ATOM 519 C C . LEU A 1 69 ? 6.797 -5.176 -2.188 1.00 87.56 69 LEU A C 1
ATOM 521 O O . LEU A 1 69 ? 6.217 -5.994 -1.463 1.00 87.56 69 LEU A O 1
ATOM 525 N N . ARG A 1 70 ? 7.966 -4.622 -1.857 1.00 89.44 70 ARG A N 1
ATOM 526 C CA . ARG A 1 70 ? 8.570 -4.777 -0.534 1.00 89.44 70 ARG A CA 1
ATOM 527 C C . ARG A 1 70 ? 7.567 -4.348 0.532 1.00 89.44 70 ARG A C 1
ATOM 529 O O . ARG A 1 70 ? 6.933 -3.301 0.421 1.00 89.44 70 ARG A O 1
ATOM 536 N N . GLN A 1 71 ? 7.481 -5.128 1.607 1.00 89.25 71 GLN A N 1
ATOM 537 C CA . GLN A 1 71 ? 6.505 -4.902 2.675 1.00 89.25 71 GLN A CA 1
ATOM 538 C C . GLN A 1 71 ? 6.646 -3.519 3.337 1.00 89.25 71 GLN A C 1
ATOM 540 O O . GLN A 1 71 ? 5.660 -2.966 3.809 1.00 89.25 71 GLN A O 1
ATOM 545 N N . SER A 1 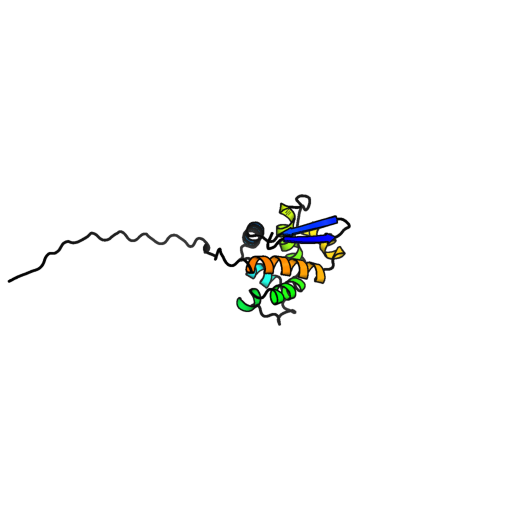72 ? 7.849 -2.932 3.389 1.00 89.94 72 SER A N 1
ATOM 546 C CA . SER A 1 72 ? 8.041 -1.555 3.876 1.00 89.94 72 SER A CA 1
ATOM 547 C C . SER A 1 72 ? 7.285 -0.534 3.022 1.00 89.94 72 SER A C 1
ATOM 549 O O . SER A 1 72 ? 6.459 0.200 3.552 1.00 89.94 72 SER A O 1
ATOM 551 N N . ALA A 1 73 ? 7.484 -0.566 1.706 1.00 89.94 73 ALA A N 1
ATOM 552 C CA . ALA A 1 73 ? 6.817 0.342 0.782 1.00 89.94 73 ALA A CA 1
ATOM 553 C C . ALA A 1 73 ? 5.309 0.076 0.703 1.00 89.94 73 ALA A C 1
ATOM 555 O O . ALA A 1 73 ? 4.519 1.014 0.672 1.00 89.94 73 ALA A O 1
ATOM 556 N N . LEU A 1 74 ? 4.894 -1.197 0.730 1.00 91.81 74 LEU A N 1
ATOM 557 C CA . LEU A 1 74 ? 3.477 -1.566 0.755 1.00 91.81 74 LEU A CA 1
ATOM 558 C C . LEU A 1 74 ? 2.756 -0.921 1.950 1.00 91.81 74 LEU A C 1
ATOM 560 O O . LEU A 1 74 ? 1.661 -0.387 1.790 1.00 91.81 74 LEU A O 1
ATOM 564 N N . ARG A 1 75 ? 3.394 -0.931 3.128 1.00 94.81 75 ARG A N 1
ATOM 565 C CA . ARG A 1 75 ? 2.882 -0.301 4.353 1.00 94.81 75 ARG A CA 1
ATOM 566 C C . ARG A 1 75 ? 2.808 1.214 4.246 1.00 94.81 75 ARG A C 1
ATOM 568 O O . ARG A 1 75 ? 1.785 1.786 4.598 1.00 94.81 75 ARG A O 1
ATOM 575 N N . GLU A 1 76 ? 3.862 1.855 3.753 1.00 93.50 76 GLU A N 1
ATOM 576 C CA . GLU A 1 76 ? 3.891 3.314 3.600 1.00 93.50 76 GLU A CA 1
ATOM 577 C C . GLU A 1 76 ? 2.827 3.794 2.612 1.00 93.50 76 GLU A C 1
ATOM 579 O O . GLU A 1 76 ? 2.003 4.634 2.967 1.00 93.50 76 GLU A O 1
ATOM 584 N N . ILE A 1 77 ? 2.769 3.211 1.411 1.00 93.25 77 ILE A N 1
ATOM 585 C CA . ILE A 1 77 ? 1.787 3.595 0.386 1.00 93.25 77 ILE A CA 1
ATOM 586 C C . ILE A 1 77 ? 0.360 3.395 0.908 1.00 93.25 77 ILE A C 1
ATOM 588 O O . ILE A 1 77 ? -0.494 4.269 0.745 1.00 93.25 77 ILE A O 1
ATOM 592 N N . ALA A 1 78 ? 0.098 2.266 1.565 1.00 94.44 78 ALA A N 1
ATOM 593 C CA . ALA A 1 78 ? -1.208 1.994 2.144 1.00 94.44 78 ALA A CA 1
ATOM 594 C C . ALA A 1 78 ? -1.569 2.968 3.269 1.00 94.44 78 ALA A C 1
ATOM 596 O O . ALA A 1 78 ? -2.698 3.446 3.300 1.00 94.44 78 ALA A O 1
ATOM 597 N N . TRP A 1 79 ? -0.628 3.317 4.149 1.00 96.25 79 TRP A N 1
ATOM 598 C CA . TRP A 1 79 ? -0.882 4.278 5.221 1.00 96.25 79 TRP A CA 1
ATOM 599 C C . TRP A 1 79 ? -1.305 5.642 4.679 1.00 96.25 79 TRP A C 1
ATOM 601 O O . TRP A 1 79 ? -2.331 6.163 5.109 1.00 96.25 79 TRP A O 1
ATOM 611 N N . PHE A 1 80 ? -0.609 6.179 3.671 1.00 94.12 80 PHE A N 1
ATOM 612 C CA . PHE A 1 80 ? -1.017 7.436 3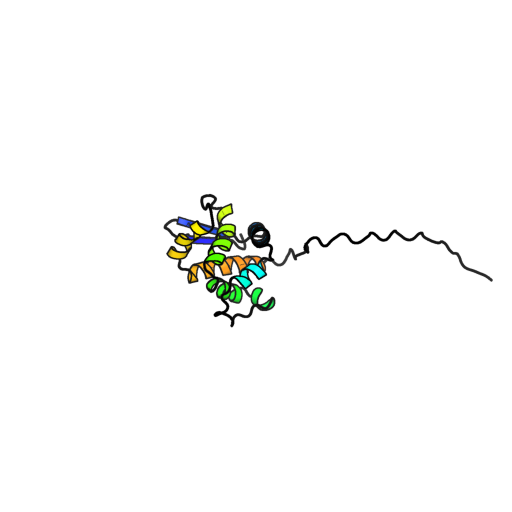.029 1.00 94.12 80 PHE A CA 1
ATOM 613 C C . PHE A 1 80 ? -2.402 7.345 2.370 1.00 94.12 80 PHE A C 1
ATOM 615 O O . PHE A 1 80 ? -3.149 8.323 2.369 1.00 94.12 80 PHE A O 1
ATOM 622 N N . GLY A 1 81 ? -2.765 6.176 1.836 1.00 92.88 81 GLY A N 1
ATOM 623 C CA . GLY A 1 81 ? -4.084 5.939 1.248 1.00 92.88 81 GLY A CA 1
ATOM 624 C C . GLY A 1 81 ? -5.207 5.669 2.258 1.00 92.88 81 GLY A C 1
ATOM 625 O O . GLY A 1 81 ? -6.376 5.775 1.897 1.00 92.88 81 GLY A O 1
ATOM 626 N N . MET A 1 82 ? -4.889 5.302 3.501 1.00 95.12 82 MET A N 1
ATOM 627 C CA . MET A 1 82 ? -5.876 4.939 4.528 1.00 95.12 82 MET A CA 1
ATOM 628 C C . MET A 1 82 ? -6.051 6.030 5.589 1.00 95.12 82 MET A C 1
ATOM 630 O O . MET A 1 82 ? -7.180 6.309 5.988 1.00 95.12 82 MET A O 1
ATOM 634 N N . ASN A 1 83 ? -4.969 6.685 6.018 1.00 94.50 83 ASN A N 1
ATOM 635 C CA . ASN A 1 83 ? -4.971 7.652 7.121 1.00 94.50 83 ASN A CA 1
ATOM 636 C C . ASN A 1 83 ? -6.062 8.741 6.996 1.00 94.50 83 ASN A C 1
ATOM 638 O O . ASN A 1 83 ? -6.788 8.944 7.968 1.00 94.50 83 ASN A O 1
ATOM 642 N N . PRO A 1 84 ? -6.314 9.364 5.823 1.00 90.75 84 PRO A N 1
ATOM 643 C CA . PRO A 1 84 ? -7.340 10.407 5.714 1.00 90.75 84 PRO A CA 1
ATOM 644 C C . PRO A 1 84 ? -8.753 9.983 6.149 1.00 90.75 84 PRO A C 1
ATOM 646 O O . PRO A 1 84 ? -9.563 10.835 6.507 1.00 90.75 84 PRO A O 1
ATOM 649 N N . GLN A 1 85 ? -9.066 8.686 6.088 1.00 91.38 85 GLN A N 1
ATOM 650 C CA . GLN A 1 85 ? -10.354 8.123 6.509 1.00 91.38 85 GLN A CA 1
ATOM 651 C C . GLN A 1 85 ? -10.264 7.307 7.803 1.00 91.38 85 GLN A C 1
ATOM 653 O O . GLN A 1 85 ? -11.299 7.007 8.393 1.00 91.38 85 GLN A O 1
ATOM 658 N N . HIS A 1 86 ? -9.048 6.976 8.236 1.00 93.94 86 HIS A N 1
ATOM 659 C CA . HIS A 1 86 ? -8.748 6.166 9.415 1.00 93.94 86 HIS A CA 1
ATOM 660 C C . HIS A 1 86 ? -7.643 6.857 10.235 1.00 93.94 86 HIS A C 1
ATOM 662 O O . HIS A 1 86 ? -6.512 6.365 10.272 1.00 93.94 86 HIS A O 1
ATOM 668 N N . PRO A 1 87 ? -7.930 8.023 10.851 1.00 92.88 87 PRO A N 1
ATOM 669 C CA . PRO A 1 87 ? -6.940 8.823 11.582 1.00 92.88 87 PRO A CA 1
ATOM 670 C C . PRO A 1 87 ? -6.394 8.131 12.840 1.00 92.88 87 PRO A C 1
ATOM 672 O O . PRO A 1 87 ? -5.420 8.595 13.422 1.00 92.88 87 PRO A O 1
ATOM 675 N N . GLU A 1 88 ? -7.008 7.028 13.269 1.00 93.50 88 GLU A N 1
ATOM 676 C CA . GLU A 1 88 ? -6.484 6.129 14.299 1.00 93.50 88 GLU A CA 1
ATOM 677 C C . GLU A 1 88 ? -5.211 5.374 13.878 1.00 93.50 88 GLU A C 1
ATOM 679 O O . GLU A 1 88 ? -4.577 4.749 14.722 1.00 93.50 88 GLU A O 1
ATOM 684 N N . LEU A 1 89 ? -4.849 5.396 12.591 1.00 94.19 89 LEU A N 1
ATOM 685 C CA . LEU A 1 89 ? -3.585 4.857 12.091 1.00 94.19 89 LEU A CA 1
ATOM 686 C C . LEU A 1 89 ? -2.492 5.918 12.257 1.00 94.19 89 LEU A C 1
ATOM 688 O O . LEU A 1 89 ? -2.317 6.800 11.411 1.00 94.19 89 LEU A O 1
ATOM 692 N N . GLU A 1 90 ? -1.739 5.821 13.346 1.00 93.50 90 GLU A N 1
ATOM 693 C CA . GLU A 1 90 ? -0.720 6.799 13.726 1.00 93.50 90 GLU A CA 1
ATOM 694 C C . GLU A 1 90 ? 0.522 6.718 12.830 1.00 93.50 90 GLU A C 1
ATOM 696 O O . GLU A 1 90 ? 1.208 7.723 12.624 1.00 93.50 90 GLU A O 1
ATOM 701 N N . GLY A 1 91 ? 0.794 5.553 12.232 1.00 94.06 91 GLY A N 1
ATOM 702 C CA . GLY A 1 91 ? 1.895 5.410 11.287 1.00 94.06 91 GLY A CA 1
ATOM 703 C C . GLY A 1 91 ? 1.852 4.168 10.392 1.00 94.06 91 GLY A C 1
ATOM 704 O O . GLY A 1 91 ? 1.005 3.287 10.545 1.00 94.06 91 GLY A O 1
ATOM 705 N N . PRO A 1 92 ? 2.822 4.042 9.464 1.00 94.00 92 PRO A N 1
ATOM 706 C CA . PRO A 1 92 ? 2.902 2.908 8.540 1.00 94.00 92 PRO A CA 1
ATOM 707 C C . PRO A 1 92 ? 3.004 1.532 9.210 1.00 94.00 92 PRO A C 1
ATOM 709 O O . PRO A 1 92 ? 2.627 0.521 8.618 1.00 94.00 92 PRO A O 1
ATOM 712 N N . LEU A 1 93 ? 3.510 1.459 10.445 1.00 95.31 93 LEU A N 1
ATOM 713 C CA . LEU A 1 93 ? 3.610 0.193 11.172 1.00 95.31 93 LEU A CA 1
ATOM 714 C C . LEU A 1 93 ? 2.242 -0.380 11.560 1.00 95.31 93 LEU A C 1
ATOM 716 O O . LEU A 1 93 ? 2.119 -1.607 11.575 1.00 95.31 93 LEU A O 1
ATOM 720 N N . ASP A 1 94 ? 1.225 0.465 11.749 1.00 96.06 94 ASP A N 1
ATOM 721 C CA . ASP A 1 94 ? -0.143 0.048 12.093 1.00 96.06 94 ASP A CA 1
ATOM 722 C C . ASP A 1 94 ? -0.833 -0.697 10.943 1.00 96.06 94 ASP A C 1
ATOM 724 O O . ASP A 1 94 ? -1.805 -1.422 11.143 1.00 96.06 94 ASP A O 1
ATOM 728 N N . ILE A 1 95 ? -0.285 -0.586 9.729 1.00 96.75 95 ILE A N 1
ATOM 729 C CA . ILE A 1 95 ? -0.745 -1.328 8.554 1.00 96.75 95 ILE A CA 1
ATOM 730 C C . ILE A 1 95 ? -0.275 -2.789 8.584 1.00 96.75 95 ILE A C 1
ATOM 732 O O . ILE A 1 95 ? -0.916 -3.651 7.988 1.00 96.75 95 ILE A O 1
ATOM 736 N N . SER A 1 96 ? 0.824 -3.104 9.281 1.00 95.56 96 SER A N 1
ATOM 737 C CA . SER A 1 96 ? 1.380 -4.469 9.326 1.00 95.56 96 SER A CA 1
ATOM 738 C C . SER A 1 96 ? 0.348 -5.526 9.753 1.00 95.56 96 SER A C 1
ATOM 740 O O . SER A 1 96 ? 0.137 -6.454 8.977 1.00 95.56 96 SER A O 1
ATOM 742 N N . PRO A 1 97 ? -0.366 -5.386 10.892 1.00 96.50 97 PRO A N 1
ATOM 743 C CA . PRO A 1 97 ? -1.363 -6.380 11.297 1.00 96.50 97 PRO A CA 1
ATOM 744 C C . PRO A 1 97 ? -2.545 -6.489 10.321 1.00 96.50 97 PRO A C 1
ATOM 746 O O . PRO A 1 97 ? -3.124 -7.562 10.186 1.00 96.50 97 PRO A O 1
ATOM 749 N N . ILE A 1 98 ? -2.892 -5.410 9.610 1.00 97.06 98 ILE A N 1
ATOM 750 C CA . ILE A 1 98 ? -3.936 -5.425 8.573 1.00 97.06 98 ILE A CA 1
ATOM 751 C C . ILE A 1 98 ? -3.465 -6.254 7.370 1.00 97.06 98 ILE A C 1
ATOM 753 O O . ILE A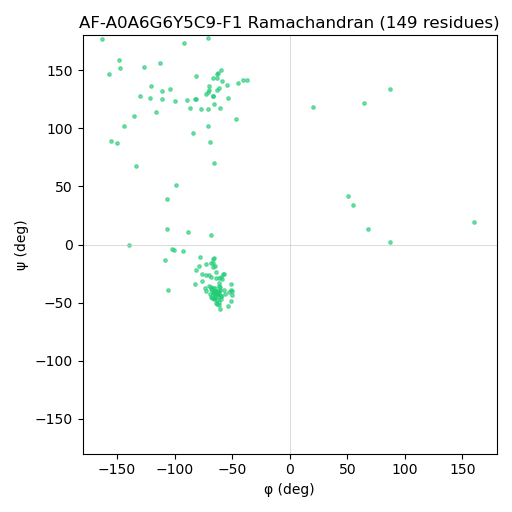 1 98 ? -4.208 -7.090 6.859 1.00 97.06 98 ILE A O 1
ATOM 757 N N . ILE A 1 99 ? -2.220 -6.046 6.929 1.00 95.50 99 ILE A N 1
ATOM 758 C CA . ILE A 1 99 ? -1.607 -6.830 5.849 1.00 95.50 99 ILE A CA 1
ATOM 759 C C . ILE A 1 99 ? -1.483 -8.301 6.247 1.00 95.50 99 ILE A C 1
ATOM 761 O O . ILE A 1 99 ? -1.717 -9.160 5.402 1.00 95.50 99 ILE A O 1
ATOM 765 N N . ASP A 1 100 ? -1.117 -8.597 7.492 1.00 96.12 100 ASP A N 1
ATOM 766 C CA . ASP A 1 100 ? -0.943 -9.972 7.965 1.00 96.12 100 ASP A CA 1
ATOM 767 C C . ASP A 1 100 ? -2.278 -10.737 8.006 1.00 96.12 100 ASP A C 1
ATOM 769 O O . ASP A 1 100 ? -2.317 -11.907 7.628 1.00 96.12 100 ASP A O 1
ATOM 773 N N . ASP A 1 101 ? -3.377 -10.074 8.386 1.00 97.19 101 ASP A N 1
ATOM 774 C CA . ASP A 1 101 ? -4.730 -10.652 8.396 1.00 97.19 101 ASP A CA 1
ATOM 775 C C . ASP A 1 101 ? -5.276 -10.906 6.980 1.00 97.19 101 ASP A C 1
ATOM 777 O O . ASP A 1 101 ? -5.819 -11.973 6.693 1.00 97.19 101 ASP A O 1
ATOM 781 N N . VAL A 1 102 ? -5.076 -9.954 6.062 1.00 95.50 102 VAL A N 1
ATOM 782 C CA . VAL A 1 102 ? -5.506 -10.081 4.656 1.00 95.50 102 VAL A CA 1
ATOM 783 C C . VAL A 1 102 ? -4.583 -11.014 3.857 1.00 95.50 102 VAL A C 1
ATOM 785 O O . VAL A 1 102 ? -5.008 -11.677 2.909 1.00 95.50 102 VAL A O 1
ATOM 788 N N . GLY A 1 103 ? -3.304 -11.053 4.218 1.00 93.56 103 GLY A N 1
ATOM 789 C CA . GLY A 1 103 ? -2.214 -11.653 3.461 1.00 93.56 103 GLY A CA 1
ATOM 790 C C . GLY A 1 103 ? -1.599 -10.686 2.440 1.00 93.56 103 GLY A C 1
ATOM 791 O O . GLY A 1 103 ? -2.294 -10.067 1.631 1.00 93.56 103 GLY A O 1
ATOM 792 N N . GLN A 1 104 ? -0.262 -10.620 2.401 1.00 89.19 104 GLN A N 1
ATOM 793 C CA . GLN A 1 104 ? 0.500 -9.688 1.550 1.00 89.19 104 GLN A CA 1
ATOM 794 C C . GLN A 1 104 ? 0.110 -9.736 0.065 1.00 89.19 104 GLN A C 1
ATOM 796 O O . GLN A 1 104 ? -0.013 -8.696 -0.577 1.00 89.19 104 GLN A O 1
ATOM 801 N N . GLY A 1 105 ? -0.117 -10.931 -0.489 1.00 89.25 105 GLY A N 1
ATOM 802 C CA . GLY A 1 105 ? -0.502 -11.080 -1.893 1.00 89.25 105 GLY A CA 1
ATOM 803 C C . GLY A 1 105 ? -1.890 -10.511 -2.201 1.00 89.25 105 GLY A C 1
ATOM 804 O O . GLY A 1 105 ? -2.059 -9.845 -3.217 1.00 89.25 105 GLY A O 1
ATOM 805 N N . ALA A 1 106 ? -2.872 -10.743 -1.328 1.00 92.69 106 ALA A N 1
ATOM 806 C CA . ALA A 1 106 ? -4.222 -10.214 -1.506 1.00 92.69 106 ALA A CA 1
ATOM 807 C C . ALA A 1 106 ? -4.256 -8.702 -1.252 1.00 92.69 106 ALA A C 1
ATOM 809 O O . ALA A 1 106 ? -4.859 -7.956 -2.022 1.00 92.69 106 ALA A O 1
ATOM 810 N N . PHE A 1 107 ? -3.532 -8.231 -0.237 1.00 94.06 107 PHE A N 1
ATOM 811 C CA . PHE A 1 107 ? -3.424 -6.807 0.051 1.00 94.06 107 PHE A CA 1
ATOM 812 C C . PHE A 1 107 ? -2.728 -6.038 -1.083 1.00 94.06 107 PHE A C 1
ATOM 814 O O . PHE A 1 107 ? -3.197 -4.980 -1.498 1.00 94.06 107 PHE A O 1
ATOM 821 N N . GLY A 1 108 ? -1.657 -6.596 -1.655 1.00 91.50 108 GLY A N 1
ATOM 822 C CA . GLY A 1 108 ? -1.004 -6.031 -2.836 1.00 91.50 108 GLY A CA 1
ATOM 823 C C . GLY A 1 108 ? -1.940 -5.944 -4.046 1.00 91.50 108 GLY A C 1
ATOM 824 O O . GLY A 1 108 ? -1.911 -4.958 -4.775 1.00 91.50 108 GLY A O 1
ATOM 825 N N . GLU A 1 109 ? -2.836 -6.914 -4.239 1.00 92.06 109 GLU A N 1
ATOM 826 C CA . GLU A 1 109 ? -3.858 -6.836 -5.288 1.00 92.06 109 GLU A CA 1
ATOM 827 C C . GLU A 1 109 ? -4.875 -5.708 -5.043 1.00 92.06 109 GLU A C 1
ATOM 829 O O . GLU A 1 109 ? -5.213 -4.983 -5.982 1.00 92.06 109 GLU A O 1
ATOM 834 N N . LEU A 1 110 ? -5.327 -5.510 -3.798 1.00 93.31 110 LEU A N 1
ATOM 835 C CA . LEU A 1 110 ? -6.191 -4.378 -3.433 1.00 93.31 110 LEU A CA 1
ATOM 836 C C . LEU A 1 110 ? -5.504 -3.041 -3.734 1.00 93.31 110 LEU A C 1
ATOM 838 O O . LEU A 1 110 ? -6.115 -2.159 -4.340 1.00 93.31 110 LEU A O 1
ATOM 842 N N . LEU A 1 111 ? -4.223 -2.921 -3.375 1.00 91.56 111 LEU A N 1
ATOM 843 C CA . LEU A 1 111 ? -3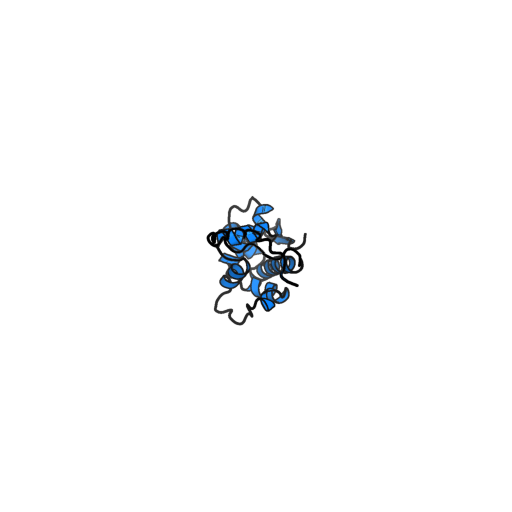.428 -1.733 -3.656 1.00 91.56 111 LEU A CA 1
ATOM 844 C C . LEU A 1 111 ? -3.302 -1.485 -5.161 1.00 91.56 111 LEU A C 1
ATOM 846 O O . LEU A 1 111 ? -3.599 -0.390 -5.627 1.00 91.56 111 LEU A O 1
ATOM 850 N N . GLY A 1 112 ? -2.929 -2.501 -5.941 1.00 89.00 112 GLY A N 1
ATOM 851 C CA . GLY A 1 112 ? -2.775 -2.367 -7.389 1.00 89.00 112 GLY A CA 1
ATOM 852 C C . GLY A 1 112 ? -4.072 -1.971 -8.097 1.00 89.00 112 GLY A C 1
ATOM 853 O O . GLY A 1 112 ? -4.040 -1.162 -9.021 1.00 89.00 112 GLY A O 1
ATOM 854 N N . ARG A 1 113 ? -5.228 -2.456 -7.621 1.00 89.25 113 ARG A N 1
ATOM 855 C CA . ARG A 1 113 ? -6.548 -2.010 -8.103 1.00 89.25 113 ARG A CA 1
ATOM 856 C C . ARG A 1 113 ? -6.807 -0.534 -7.788 1.00 89.25 113 ARG A C 1
ATOM 858 O O . ARG A 1 113 ? -7.331 0.174 -8.645 1.00 89.25 113 ARG A O 1
ATOM 865 N N . ALA A 1 114 ? -6.443 -0.067 -6.591 1.00 88.75 114 ALA A N 1
ATOM 866 C CA . ALA A 1 114 ? -6.572 1.343 -6.217 1.00 88.75 114 ALA A CA 1
ATOM 867 C C . ALA A 1 114 ? -5.691 2.244 -7.100 1.00 88.75 114 ALA A C 1
ATOM 869 O O . ALA A 1 114 ? -6.169 3.266 -7.588 1.00 88.75 114 ALA A O 1
ATOM 870 N N . ILE A 1 115 ? -4.447 1.823 -7.366 1.00 84.56 115 ILE A N 1
ATOM 871 C CA . ILE A 1 115 ? -3.514 2.515 -8.268 1.00 84.56 115 ILE A CA 1
ATOM 872 C C . ILE A 1 115 ? -4.089 2.584 -9.683 1.00 84.56 115 ILE A C 1
ATOM 874 O O . ILE A 1 115 ? -4.268 3.674 -10.223 1.00 84.56 115 ILE A O 1
ATOM 878 N N . ALA A 1 116 ? -4.443 1.437 -10.264 1.00 82.88 116 ALA A N 1
ATOM 879 C CA . ALA A 1 116 ? -4.980 1.353 -11.620 1.00 82.88 116 ALA A CA 1
ATOM 880 C C . ALA A 1 116 ? -6.240 2.212 -11.818 1.00 82.88 116 ALA A C 1
ATOM 882 O O . ALA A 1 116 ? -6.393 2.899 -12.825 1.00 82.88 116 ALA A O 1
ATOM 883 N N . ALA A 1 117 ? -7.128 2.248 -10.823 1.00 81.00 117 ALA A N 1
ATOM 884 C CA . ALA A 1 117 ? -8.353 3.037 -10.894 1.00 81.00 117 ALA A CA 1
ATOM 885 C C . ALA A 1 117 ? -8.111 4.561 -10.921 1.00 81.00 117 ALA A C 1
ATOM 887 O O . ALA A 1 117 ? -9.023 5.306 -11.288 1.00 81.00 117 ALA A O 1
ATOM 888 N N . THR A 1 118 ? -6.909 5.032 -10.566 1.00 72.94 118 THR A N 1
ATOM 889 C CA . THR A 1 118 ? -6.521 6.442 -10.742 1.00 72.94 118 THR A CA 1
ATOM 890 C C . THR A 1 118 ? -6.062 6.766 -12.163 1.00 72.94 118 THR A C 1
ATOM 892 O O . THR A 1 118 ? -6.175 7.912 -12.590 1.00 72.94 118 THR A O 1
ATOM 895 N N . GLN A 1 119 ? -5.631 5.760 -12.928 1.00 67.50 119 GLN A N 1
ATOM 896 C CA . GLN A 1 119 ? -5.133 5.910 -14.300 1.00 67.50 119 GLN A CA 1
ATOM 897 C C . GLN A 1 119 ? -6.267 5.965 -15.339 1.00 67.50 119 GLN A C 1
ATOM 899 O O . GLN A 1 119 ? -6.201 6.744 -16.286 1.00 67.50 119 GLN A O 1
ATOM 904 N N . ASP A 1 120 ? -7.370 5.240 -15.116 1.00 56.66 120 ASP A N 1
ATOM 905 C CA . ASP A 1 120 ? -8.595 5.247 -15.949 1.00 56.66 120 ASP A CA 1
ATOM 906 C C . ASP A 1 120 ? -9.399 6.576 -15.889 1.00 56.66 120 ASP A C 1
ATOM 908 O O . ASP A 1 120 ? -10.545 6.686 -16.344 1.00 56.66 120 ASP A O 1
ATOM 912 N N . GLY A 1 121 ? -8.842 7.606 -15.251 1.00 47.25 121 GLY A N 1
ATOM 913 C CA . GLY A 1 121 ? -9.387 8.954 -15.121 1.00 47.25 121 GLY A CA 1
ATOM 914 C C . GLY A 1 121 ? -8.663 9.975 -15.993 1.00 47.25 121 GLY A C 1
ATOM 915 O O . GLY A 1 121 ? -8.427 11.081 -15.522 1.00 47.25 121 G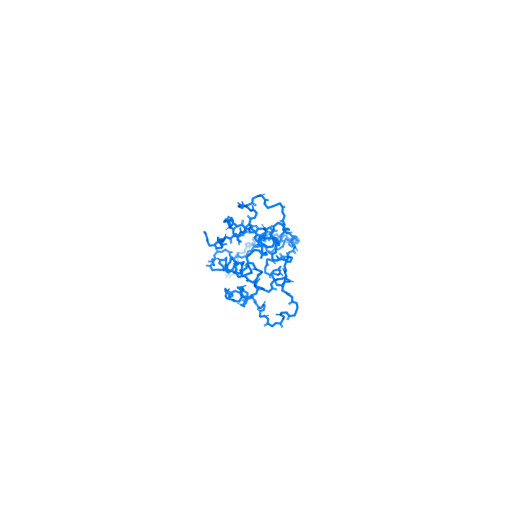LY A O 1
ATOM 916 N N . GLY A 1 122 ? -8.283 9.612 -17.225 1.00 44.16 122 GLY A N 1
ATOM 917 C CA . GLY A 1 122 ? -7.616 10.513 -18.169 1.00 44.16 122 GLY A CA 1
ATOM 918 C C . GLY A 1 122 ? -8.304 11.879 -18.249 1.00 44.16 122 GLY A C 1
ATOM 919 O O . GLY A 1 122 ? -9.405 11.992 -18.789 1.00 44.16 122 GLY A O 1
ATOM 920 N N . GLY A 1 123 ? -7.659 12.905 -17.684 1.00 38.97 123 GLY A N 1
ATOM 921 C CA . GLY A 1 123 ? -8.226 14.248 -17.659 1.00 38.97 123 GLY A CA 1
ATOM 922 C C . GLY A 1 123 ? -7.698 15.249 -16.633 1.00 38.97 123 GLY A C 1
ATOM 923 O O . GLY A 1 123 ? -8.390 16.229 -16.419 1.00 38.97 123 GLY A O 1
ATOM 924 N N . GLU A 1 124 ? -6.517 15.087 -16.033 1.00 35.28 124 GLU A N 1
ATOM 925 C CA . GLU A 1 124 ? -5.700 16.252 -15.650 1.00 35.28 124 GLU A CA 1
ATOM 926 C C . GLU A 1 124 ? -4.230 15.831 -15.702 1.00 35.28 124 GLU A C 1
ATOM 928 O O . GLU A 1 124 ? -3.667 15.259 -14.773 1.00 35.28 124 GLU A O 1
ATOM 933 N N . GLY A 1 125 ? -3.660 15.978 -16.900 1.00 34.41 125 GLY A N 1
ATOM 934 C CA . GLY A 1 125 ? -2.267 15.668 -17.171 1.00 34.41 125 GLY A CA 1
ATOM 935 C C . GLY A 1 125 ? -1.345 16.549 -16.341 1.00 34.41 125 GLY A C 1
ATOM 936 O O . GLY A 1 125 ? -1.645 17.711 -16.061 1.00 34.41 125 GLY A O 1
ATOM 937 N N . GLY A 1 126 ? -0.206 15.968 -15.978 1.00 39.44 126 GLY A N 1
ATOM 938 C CA . GLY A 1 126 ? 0.852 16.664 -15.282 1.00 39.44 126 GLY A CA 1
ATOM 939 C C . GLY A 1 126 ? 1.282 17.927 -16.020 1.00 39.44 126 GLY A C 1
ATOM 940 O O . GLY A 1 126 ? 1.697 17.892 -17.173 1.00 39.44 126 GLY A O 1
ATOM 941 N N . ASP A 1 127 ? 1.251 19.033 -15.297 1.00 40.22 127 ASP A N 1
ATOM 942 C CA . ASP A 1 127 ? 2.310 20.023 -15.348 1.00 40.22 127 ASP A CA 1
ATOM 943 C C . ASP A 1 127 ? 2.452 20.582 -13.936 1.00 40.22 127 ASP A C 1
ATOM 945 O O . ASP A 1 127 ? 1.627 21.359 -13.463 1.00 40.22 127 ASP A O 1
ATOM 949 N N . LYS A 1 128 ? 3.478 20.111 -13.234 1.00 36.56 128 LYS A N 1
ATOM 950 C CA . LYS A 1 128 ? 4.409 20.987 -12.529 1.00 36.56 128 LYS A CA 1
ATOM 951 C C . LYS A 1 128 ? 5.714 20.230 -12.395 1.00 36.56 128 LYS A C 1
ATOM 953 O O . LYS A 1 128 ? 5.978 19.520 -11.432 1.00 36.56 128 LYS A O 1
ATOM 958 N N . ALA A 1 129 ? 6.531 20.404 -13.427 1.00 35.91 129 ALA A N 1
ATOM 959 C CA . ALA A 1 129 ? 7.964 20.249 -13.311 1.00 35.91 129 ALA A CA 1
ATOM 960 C C . ALA A 1 129 ? 8.455 20.952 -12.031 1.00 35.91 129 ALA A C 1
ATOM 962 O O . ALA A 1 129 ? 8.012 22.061 -11.713 1.00 35.91 129 ALA A O 1
ATOM 963 N N . ALA A 1 130 ? 9.380 20.303 -11.323 1.00 36.09 130 ALA A N 1
ATOM 964 C CA . ALA A 1 130 ? 10.136 20.885 -10.220 1.00 36.09 130 ALA A CA 1
ATOM 965 C C . ALA A 1 130 ? 10.558 22.336 -10.543 1.00 36.09 130 ALA A C 1
ATOM 967 O O . ALA A 1 130 ? 10.926 22.610 -11.693 1.00 36.09 130 ALA A O 1
ATOM 968 N N . PRO A 1 131 ? 10.532 23.285 -9.583 1.00 37.00 131 PRO A N 1
ATOM 969 C CA . PRO A 1 131 ? 10.823 24.685 -9.863 1.00 37.00 131 PRO A CA 1
ATOM 970 C C . PRO A 1 131 ? 12.309 24.870 -10.198 1.00 37.00 131 PRO A C 1
ATOM 972 O O . PRO A 1 131 ? 13.158 25.154 -9.354 1.00 37.00 131 PRO A O 1
ATOM 975 N N . GLY A 1 132 ? 12.624 24.719 -11.482 1.00 35.34 132 GLY A N 1
ATOM 976 C CA . GLY A 1 132 ? 13.883 25.119 -12.078 1.00 35.34 132 GLY A CA 1
ATOM 977 C C . GLY A 1 132 ? 14.052 26.636 -11.984 1.00 35.34 132 GLY A C 1
ATOM 978 O O . GLY A 1 132 ? 13.146 27.410 -12.288 1.00 35.34 132 GLY A O 1
ATOM 979 N N . LYS A 1 133 ? 15.244 27.043 -11.545 1.00 37.50 133 LYS A N 1
ATOM 980 C CA . LYS A 1 133 ? 15.721 28.421 -11.340 1.00 37.50 133 LYS A CA 1
ATOM 981 C C . LYS A 1 133 ? 15.219 29.428 -12.401 1.00 37.50 133 LYS A C 1
ATOM 983 O O . LYS A 1 133 ? 15.219 29.113 -13.594 1.00 37.50 133 LYS A O 1
ATOM 988 N N . PRO A 1 134 ? 14.889 30.675 -12.008 1.00 38.72 134 PRO A N 1
ATOM 989 C CA . PRO A 1 134 ? 14.314 31.664 -12.917 1.00 38.72 134 PRO A CA 1
ATOM 990 C C . PRO A 1 134 ? 15.305 32.076 -14.018 1.00 38.72 134 PRO A C 1
ATOM 992 O O . PRO A 1 134 ? 16.380 32.609 -13.744 1.00 38.72 134 PRO A O 1
ATOM 995 N N . LYS A 1 135 ? 14.924 31.861 -15.285 1.00 44.53 135 LYS A N 1
ATOM 996 C CA . LYS A 1 135 ? 15.622 32.414 -16.458 1.00 44.53 135 LYS A CA 1
ATOM 997 C C . LYS A 1 135 ? 15.190 33.870 -16.719 1.00 44.53 135 LYS A C 1
ATOM 999 O O . LYS A 1 135 ? 14.026 34.216 -16.512 1.00 44.53 135 LYS A O 1
ATOM 1004 N N . PRO A 1 136 ? 16.106 34.736 -17.190 1.00 42.62 136 PRO A N 1
ATOM 1005 C CA . PRO A 1 136 ? 15.893 36.181 -17.260 1.00 42.62 136 PRO A CA 1
ATOM 1006 C C . PRO A 1 136 ? 14.866 36.583 -18.333 1.00 42.62 136 PRO A C 1
ATOM 1008 O O . PRO A 1 136 ? 14.942 36.155 -19.486 1.00 42.62 136 PRO A O 1
ATOM 1011 N N . ARG A 1 137 ? 13.921 37.458 -17.955 1.00 42.34 137 ARG A N 1
ATOM 1012 C CA . ARG A 1 137 ? 12.906 38.052 -18.847 1.00 42.34 137 ARG A CA 1
ATOM 1013 C C . ARG A 1 137 ? 13.578 38.853 -19.969 1.00 42.34 137 ARG A C 1
ATOM 1015 O O . ARG A 1 137 ? 14.224 39.869 -19.716 1.00 42.34 137 ARG A O 1
ATOM 1022 N N . ARG A 1 138 ? 13.370 38.435 -21.222 1.00 46.62 138 ARG A N 1
ATOM 1023 C CA . ARG A 1 138 ? 13.656 39.252 -22.414 1.00 46.62 138 ARG A CA 1
ATOM 1024 C C . ARG A 1 138 ? 12.705 40.456 -22.448 1.00 46.62 138 ARG A C 1
ATOM 1026 O O . ARG A 1 138 ? 11.492 40.294 -22.334 1.00 46.62 138 ARG A O 1
ATOM 1033 N N . LYS A 1 139 ? 13.266 41.660 -22.591 1.00 50.22 139 LYS A N 1
ATOM 1034 C CA . LYS A 1 139 ? 12.521 42.921 -22.750 1.00 50.22 139 LYS A CA 1
ATOM 1035 C C . LYS A 1 139 ? 11.758 42.930 -24.089 1.00 50.22 139 LYS A C 1
ATOM 1037 O O . LYS A 1 139 ? 12.306 42.435 -25.076 1.00 50.22 139 LYS A O 1
ATOM 1042 N N . PRO A 1 140 ? 10.541 43.497 -24.159 1.00 41.53 140 PRO A N 1
ATOM 1043 C CA . PRO A 1 140 ? 9.805 43.612 -25.414 1.00 41.53 140 PRO A CA 1
ATOM 1044 C C . PRO A 1 140 ? 10.460 44.637 -26.352 1.00 41.53 140 PRO A C 1
ATOM 1046 O O . PRO A 1 140 ? 10.877 45.715 -25.928 1.00 41.53 140 PRO A O 1
ATOM 1049 N N . ALA A 1 141 ? 10.555 44.269 -27.631 1.00 45.62 141 ALA A N 1
ATOM 1050 C CA . ALA A 1 141 ? 11.151 45.066 -28.693 1.00 45.62 141 ALA A CA 1
ATOM 1051 C C . ALA A 1 141 ? 10.275 46.275 -29.060 1.00 45.62 141 ALA A C 1
ATOM 1053 O O . ALA A 1 141 ? 9.072 46.156 -29.299 1.00 45.62 141 ALA A O 1
ATOM 1054 N N . THR A 1 142 ? 10.905 47.444 -29.130 1.00 41.47 142 THR A N 1
ATOM 1055 C CA . THR A 1 142 ? 10.317 48.713 -29.556 1.00 41.47 142 THR A CA 1
ATOM 1056 C C . THR A 1 142 ? 9.943 48.661 -31.041 1.00 41.47 142 THR A C 1
ATOM 1058 O O . THR A 1 142 ? 10.755 48.326 -31.902 1.00 41.47 142 THR A O 1
ATOM 1061 N N . ARG A 1 143 ? 8.691 49.007 -31.343 1.00 39.91 143 ARG A N 1
ATOM 1062 C CA . ARG A 1 143 ? 8.081 49.018 -32.678 1.00 39.91 143 ARG A CA 1
ATOM 1063 C C . ARG A 1 143 ? 8.658 50.159 -33.532 1.00 39.91 143 ARG A C 1
ATOM 1065 O O . ARG A 1 143 ? 8.246 51.305 -33.382 1.00 39.91 143 ARG A O 1
ATOM 1072 N N . ALA A 1 144 ? 9.581 49.852 -34.443 1.00 43.06 144 ALA A N 1
ATOM 1073 C CA . ALA A 1 144 ? 10.036 50.790 -35.471 1.00 43.06 144 ALA A CA 1
ATOM 1074 C C . ALA A 1 144 ? 8.988 50.890 -36.597 1.00 43.06 144 ALA A C 1
ATOM 1076 O O . ALA A 1 144 ? 8.692 49.907 -37.275 1.00 43.06 144 ALA A O 1
ATOM 1077 N N . ARG A 1 145 ? 8.406 52.079 -36.792 1.00 39.84 145 ARG A N 1
ATOM 1078 C CA . ARG A 1 145 ? 7.591 52.413 -37.970 1.00 39.84 145 ARG A CA 1
ATOM 1079 C C . ARG A 1 145 ? 8.521 52.794 -39.131 1.00 39.84 145 ARG A C 1
ATOM 1081 O O . ARG A 1 145 ? 9.309 53.722 -38.991 1.00 39.84 145 ARG A O 1
ATOM 1088 N N . LYS A 1 146 ? 8.380 52.123 -40.276 1.00 46.25 146 LYS A N 1
ATOM 1089 C CA . LYS A 1 146 ? 8.826 52.583 -41.604 1.00 46.25 146 LYS A CA 1
ATOM 1090 C C . LYS A 1 146 ? 7.601 52.649 -42.521 1.00 46.25 146 LYS A C 1
ATOM 1092 O O . LYS A 1 146 ? 6.825 51.697 -42.522 1.00 46.25 146 LYS A O 1
ATOM 1097 N N . PRO A 1 147 ? 7.465 53.711 -43.320 1.00 47.50 147 PRO A N 1
ATOM 1098 C CA . PRO A 1 147 ? 6.914 53.606 -44.671 1.00 47.50 147 PRO A CA 1
ATOM 1099 C C . PRO A 1 147 ? 8.002 53.990 -45.698 1.00 47.50 147 PRO A C 1
ATOM 1101 O O . PRO A 1 147 ? 8.689 54.990 -45.517 1.00 47.50 147 PRO A O 1
ATOM 1104 N N . THR A 1 148 ? 8.452 53.043 -46.530 1.00 41.59 148 THR A N 1
ATOM 1105 C CA . THR A 1 148 ? 8.116 52.850 -47.967 1.00 41.59 148 THR A CA 1
ATOM 1106 C C . THR A 1 148 ? 8.562 53.990 -48.892 1.00 41.59 148 THR A C 1
ATOM 1108 O O . THR A 1 148 ? 8.222 55.146 -48.681 1.00 41.59 148 THR A O 1
ATOM 1111 N N . GLY A 1 149 ? 9.380 53.629 -49.887 1.00 37.97 149 GLY A N 1
ATOM 1112 C CA . GLY A 1 149 ? 10.120 54.538 -50.760 1.00 37.97 149 GLY A CA 1
ATOM 1113 C C . GLY A 1 149 ? 9.421 54.948 -52.061 1.00 37.97 149 GLY A C 1
ATOM 1114 O O . GLY A 1 149 ? 8.366 54.435 -52.411 1.00 37.97 149 GLY A O 1
ATOM 1115 N N . THR A 1 150 ? 10.104 55.888 -52.713 1.00 38.22 150 THR A N 1
ATOM 1116 C CA . THR A 1 150 ? 10.278 56.199 -54.144 1.00 38.22 150 THR A CA 1
ATOM 1117 C C . THR A 1 150 ? 9.264 55.688 -55.177 1.00 38.22 150 THR A C 1
ATOM 1119 O O . THR A 1 150 ? 9.208 54.494 -55.468 1.00 38.22 150 THR A O 1
ATOM 1122 N N . ALA A 1 151 ? 8.623 56.646 -55.853 1.00 39.34 151 ALA A N 1
ATOM 1123 C CA . ALA A 1 151 ? 8.616 56.802 -57.311 1.00 39.34 151 ALA A CA 1
ATOM 1124 C C . ALA A 1 151 ? 8.639 58.307 -57.618 1.00 39.34 151 ALA A C 1
ATOM 1126 O O . ALA A 1 151 ? 7.988 59.053 -56.849 1.00 39.34 151 ALA A O 1
#

Radius of gyration: 22.87 Å; Cα contacts (8 Å, |Δi|>4): 162; chains: 1; bounding box: 31×68×72 Å

Secondary structure (DSSP, 8-state):
-TTEEEEEETTEEEEEE--HHHHHHHHHHHTS-HHHHHHHTS-GGGTTS--SHHHHT-HHHHHHHHTTS-HHHHHHHHHHHHGGG-TT--SGGGHHHHHHHH-HHHHHHHHHHHHHHHHT-------------PPPPPPPPP---------